Protein AF-A0A530RH45-F1 (afdb_monomer)

pLDDT: mean 92.77, std 8.45, range [48.69, 98.12]

Solvent-accessible surface area (backbone atoms only — not comparable to full-atom values): 5127 Å² total; per-residue (Å²): 105,49,76,77,46,34,54,80,76,76,57,82,47,70,70,52,53,48,51,36,46,54,52,16,51,50,52,10,58,74,65,67,38,76,94,24,60,65,50,26,58,52,45,38,47,62,66,44,66,88,39,63,66,67,49,50,50,52,12,51,50,53,34,42,42,67,70,48,51,50,54,49,54,52,50,50,52,53,51,54,52,51,50,58,59,51,57,66,60,75,77,114

Radius of gyration: 18.17 Å; Cα contacts (8 Å, |Δi|>4): 62; chains: 1; bounding box: 39×22×55 Å

Structure (mmCIF, N/CA/C/O backbone):
data_AF-A0A530RH45-F1
#
_entry.id   AF-A0A530RH45-F1
#
loop_
_atom_site.group_PDB
_atom_site.id
_atom_site.type_symbol
_atom_site.label_atom_id
_atom_site.label_alt_id
_atom_site.label_comp_id
_atom_site.label_asym_id
_atom_site.label_entity_id
_atom_site.label_seq_id
_atom_site.pdbx_PDB_ins_code
_atom_site.Cartn_x
_atom_site.Cartn_y
_atom_site.Cartn_z
_atom_site.occupancy
_atom_site.B_iso_or_equiv
_atom_site.auth_seq_id
_atom_site.auth_comp_id
_atom_site.auth_asym_id
_atom_site.auth_atom_id
_atom_site.pdbx_PDB_model_num
ATOM 1 N N . ILE A 1 1 ? -1.158 -9.374 -1.413 1.00 90.00 1 ILE A N 1
ATOM 2 C CA . ILE A 1 1 ? -2.303 -8.657 -2.032 1.00 90.00 1 ILE A CA 1
ATOM 3 C C . ILE A 1 1 ? -1.843 -7.900 -3.272 1.00 90.00 1 ILE A C 1
ATOM 5 O O . ILE A 1 1 ? -2.250 -8.285 -4.355 1.00 90.00 1 ILE A O 1
ATOM 9 N N . ILE A 1 2 ? -0.943 -6.913 -3.146 1.00 94.25 2 ILE A N 1
ATOM 10 C CA . ILE A 1 2 ? -0.568 -6.033 -4.269 1.00 94.25 2 ILE A CA 1
ATOM 11 C C . ILE A 1 2 ? -0.044 -6.774 -5.512 1.00 94.25 2 ILE A C 1
ATOM 13 O O . ILE A 1 2 ? -0.495 -6.491 -6.612 1.00 94.25 2 ILE A O 1
ATOM 17 N N . PHE A 1 3 ? 0.814 -7.787 -5.342 1.00 94.81 3 PHE A N 1
ATOM 18 C CA . PHE A 1 3 ? 1.317 -8.604 -6.456 1.00 94.81 3 PHE A CA 1
ATOM 19 C C . PHE A 1 3 ? 0.200 -9.264 -7.278 1.00 94.81 3 PHE A C 1
ATOM 21 O O . PHE A 1 3 ? 0.286 -9.303 -8.499 1.00 94.81 3 PHE A O 1
ATOM 28 N N . PHE A 1 4 ? -0.850 -9.749 -6.610 1.00 94.31 4 PHE A N 1
ATOM 29 C CA . PHE A 1 4 ? -1.991 -10.395 -7.262 1.00 94.31 4 PHE A CA 1
ATOM 30 C C . PHE A 1 4 ? -2.998 -9.395 -7.835 1.00 94.31 4 PHE A C 1
ATOM 32 O O . PHE 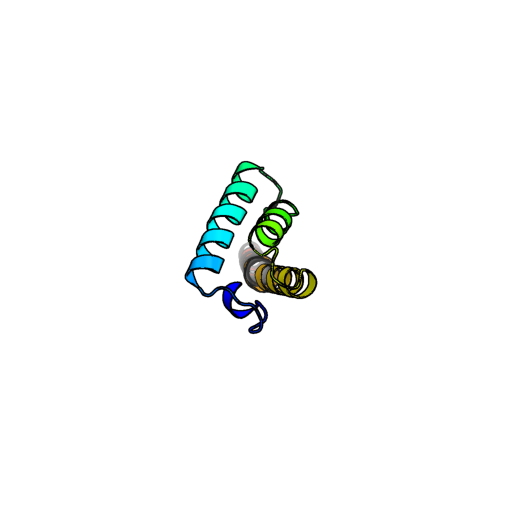A 1 4 ? -3.767 -9.751 -8.718 1.00 94.31 4 PHE A O 1
ATOM 39 N N . ALA A 1 5 ? -3.019 -8.167 -7.315 1.00 94.75 5 ALA A N 1
ATOM 40 C CA . ALA A 1 5 ? -3.896 -7.107 -7.799 1.00 94.75 5 ALA A CA 1
ATOM 41 C C . ALA A 1 5 ? -3.325 -6.388 -9.034 1.00 94.75 5 ALA A C 1
ATOM 43 O O . ALA A 1 5 ? -4.071 -5.718 -9.743 1.00 94.75 5 ALA A O 1
ATOM 44 N N . LEU A 1 6 ? -2.015 -6.508 -9.283 1.00 95.50 6 LEU A N 1
ATOM 45 C CA . LEU A 1 6 ? -1.373 -5.957 -10.473 1.00 95.50 6 LEU A CA 1
ATOM 46 C C . LEU A 1 6 ? -1.823 -6.694 -11.746 1.00 95.50 6 LEU A C 1
ATOM 48 O O . LEU A 1 6 ? -2.011 -7.914 -11.712 1.00 95.50 6 LEU A O 1
ATOM 52 N N . PRO A 1 7 ? -1.928 -5.990 -12.890 1.00 91.19 7 PRO A N 1
ATOM 53 C CA . PRO A 1 7 ? -2.179 -6.625 -14.178 1.00 91.19 7 PRO A CA 1
ATOM 54 C C . PRO A 1 7 ? -1.156 -7.728 -14.474 1.00 91.19 7 PRO A C 1
ATOM 56 O O . PRO A 1 7 ? 0.042 -7.552 -14.253 1.00 91.19 7 PRO A O 1
ATOM 59 N N . ALA A 1 8 ? -1.619 -8.862 -15.009 1.00 89.38 8 ALA A N 1
ATOM 60 C CA . ALA A 1 8 ? -0.731 -9.954 -15.417 1.00 89.38 8 ALA A CA 1
ATOM 61 C C . ALA A 1 8 ? 0.195 -9.539 -16.576 1.00 89.38 8 ALA A C 1
ATOM 63 O O . ALA A 1 8 ? 1.350 -9.958 -16.639 1.00 89.38 8 ALA A O 1
ATOM 64 N N . ALA A 1 9 ? -0.300 -8.685 -17.477 1.00 87.38 9 ALA A N 1
ATOM 65 C CA . ALA A 1 9 ? 0.497 -8.106 -18.549 1.00 87.38 9 ALA A CA 1
ATOM 66 C C . ALA A 1 9 ? 1.512 -7.102 -17.978 1.00 87.38 9 ALA A C 1
ATOM 68 O O . ALA A 1 9 ? 1.137 -6.152 -17.295 1.00 87.38 9 ALA A O 1
ATOM 69 N N . GLY A 1 10 ? 2.798 -7.311 -18.269 1.00 81.75 10 GLY A N 1
ATOM 70 C CA . GLY A 1 10 ? 3.874 -6.423 -17.818 1.00 81.75 10 GLY A CA 1
ATOM 71 C C . GLY A 1 10 ? 4.282 -6.589 -16.350 1.00 81.75 10 GLY A C 1
ATOM 72 O O . GLY A 1 10 ? 5.043 -5.767 -15.850 1.00 81.75 10 GLY A O 1
ATOM 73 N N . ASN A 1 11 ? 3.815 -7.634 -15.653 1.00 90.88 11 ASN A N 1
ATOM 74 C CA . ASN A 1 11 ? 4.219 -7.891 -14.271 1.00 90.88 11 ASN A CA 1
ATOM 75 C C . ASN A 1 11 ? 5.706 -8.307 -14.212 1.00 90.88 11 ASN A C 1
ATOM 77 O O . ASN A 1 11 ? 6.068 -9.332 -14.795 1.00 90.88 11 ASN A O 1
ATOM 81 N N . PRO A 1 12 ? 6.572 -7.572 -13.487 1.00 92.19 12 PRO A N 1
ATOM 82 C CA . PRO A 1 12 ? 8.011 -7.842 -13.447 1.00 92.19 12 PRO A CA 1
ATOM 83 C C . PRO A 1 12 ? 8.390 -9.040 -12.556 1.00 92.19 12 PRO A C 1
ATOM 85 O O . PRO A 1 12 ? 9.570 -9.336 -12.372 1.00 92.19 12 PRO A O 1
ATOM 88 N N . GLY A 1 13 ? 7.402 -9.731 -11.983 1.00 94.69 13 GLY A N 1
ATOM 89 C CA . GLY A 1 13 ? 7.594 -10.869 -11.097 1.00 94.69 13 GLY A CA 1
ATOM 90 C C . GLY A 1 13 ? 7.598 -10.483 -9.619 1.00 94.69 13 GLY A C 1
ATOM 91 O O . GLY A 1 13 ? 7.773 -9.326 -9.230 1.00 94.69 13 GLY A O 1
ATOM 92 N N . TYR A 1 14 ? 7.397 -11.492 -8.770 1.00 94.56 14 TYR A N 1
ATOM 93 C CA . TYR A 1 14 ? 7.147 -11.300 -7.341 1.00 94.56 14 TYR A CA 1
ATOM 94 C C . TYR A 1 14 ? 8.266 -10.537 -6.620 1.00 94.56 14 TYR A C 1
ATOM 96 O O . TYR A 1 14 ? 7.981 -9.609 -5.870 1.00 94.56 14 TYR A O 1
ATOM 104 N N . PHE A 1 15 ? 9.533 -10.887 -6.863 1.00 96.81 15 PHE A N 1
ATOM 105 C CA . PHE A 1 15 ? 10.663 -10.266 -6.165 1.00 96.81 15 PHE A CA 1
ATOM 106 C C . PHE A 1 15 ? 10.841 -8.785 -6.505 1.00 96.81 15 PHE A C 1
ATOM 108 O O . PHE A 1 15 ? 11.171 -7.998 -5.620 1.00 96.81 15 PHE A O 1
ATOM 115 N N . VAL A 1 16 ? 10.572 -8.391 -7.753 1.00 96.06 16 VAL A N 1
ATOM 116 C CA . VAL A 1 16 ? 10.631 -6.980 -8.157 1.00 96.06 16 VAL A CA 1
ATOM 117 C C . VAL A 1 16 ? 9.508 -6.200 -7.482 1.00 96.06 16 VAL A C 1
ATOM 119 O O . VAL A 1 16 ? 9.768 -5.179 -6.849 1.00 96.06 16 VAL A O 1
ATOM 122 N N . VAL A 1 17 ? 8.275 -6.714 -7.533 1.00 96.75 17 VAL A N 1
ATOM 123 C CA . VAL A 1 17 ? 7.126 -6.085 -6.862 1.00 96.75 17 VAL A CA 1
ATOM 124 C C . VAL A 1 17 ? 7.352 -5.986 -5.352 1.00 96.75 17 VAL A C 1
ATOM 126 O O . VAL A 1 17 ? 7.038 -4.960 -4.756 1.00 96.75 17 VAL A O 1
ATOM 129 N N . LEU A 1 18 ? 7.933 -7.016 -4.731 1.00 97.12 18 LEU A N 1
ATOM 130 C CA . LEU A 1 18 ? 8.295 -7.010 -3.315 1.00 97.12 18 LEU A CA 1
ATOM 131 C C . LEU A 1 18 ? 9.336 -5.927 -3.004 1.00 97.12 18 LEU A C 1
ATOM 133 O O . LEU A 1 18 ? 9.155 -5.175 -2.051 1.00 97.12 18 LEU A O 1
ATOM 137 N N . GLY A 1 19 ? 10.395 -5.816 -3.808 1.00 97.81 19 GLY A N 1
ATOM 138 C CA . GLY A 1 19 ? 11.416 -4.780 -3.643 1.00 97.81 19 GLY A CA 1
ATOM 139 C C . GLY A 1 19 ? 10.830 -3.371 -3.746 1.00 97.81 19 GLY A C 1
ATOM 140 O O . GLY A 1 19 ? 11.032 -2.552 -2.849 1.00 97.81 19 GLY A O 1
ATOM 141 N N . VAL A 1 20 ? 10.028 -3.113 -4.785 1.00 97.31 20 VAL A N 1
ATOM 142 C CA . VAL A 1 20 ? 9.334 -1.827 -4.968 1.00 97.31 20 VAL A CA 1
ATOM 143 C C . VAL A 1 20 ? 8.386 -1.547 -3.805 1.00 97.31 20 VAL A C 1
ATOM 145 O O . VAL A 1 20 ? 8.360 -0.426 -3.297 1.00 97.31 20 VAL A O 1
ATOM 148 N N . PHE A 1 21 ? 7.646 -2.553 -3.336 1.00 96.81 21 PHE A N 1
ATOM 149 C CA . PHE A 1 21 ? 6.759 -2.422 -2.184 1.00 96.81 21 PHE A CA 1
ATOM 150 C C . PHE A 1 21 ? 7.522 -2.020 -0.919 1.00 96.81 21 PHE A C 1
ATOM 152 O O . PHE A 1 21 ? 7.127 -1.064 -0.259 1.00 96.81 21 PHE A O 1
ATOM 159 N N . LEU A 1 22 ? 8.627 -2.701 -0.601 1.00 97.38 22 LEU A N 1
ATOM 160 C CA . LEU A 1 22 ? 9.432 -2.416 0.589 1.00 97.38 22 LEU A CA 1
ATOM 161 C C . LEU A 1 22 ? 10.035 -1.009 0.550 1.00 97.38 22 LEU A C 1
ATOM 163 O O . LEU A 1 22 ? 9.978 -0.295 1.552 1.00 97.38 22 LEU A O 1
ATOM 167 N N . VAL A 1 23 ? 10.563 -0.589 -0.603 1.00 97.94 23 VAL A N 1
ATOM 168 C CA . VAL A 1 23 ? 11.099 0.767 -0.786 1.00 97.94 23 VAL A CA 1
ATOM 169 C C . VAL A 1 23 ? 9.987 1.802 -0.640 1.00 97.94 23 VAL A C 1
ATOM 171 O O . VAL A 1 23 ? 10.100 2.709 0.180 1.00 97.94 23 VAL A O 1
ATOM 174 N N . SER A 1 24 ? 8.881 1.636 -1.368 1.00 96.81 24 SER A N 1
ATOM 175 C CA . SER A 1 24 ? 7.755 2.580 -1.345 1.00 96.81 24 SER A CA 1
ATOM 176 C C . SER A 1 24 ? 7.148 2.706 0.051 1.00 96.81 24 SER A C 1
ATOM 178 O O . SER A 1 24 ? 6.874 3.812 0.510 1.00 96.81 24 SER A O 1
ATOM 180 N N . PHE A 1 25 ? 6.973 1.584 0.753 1.00 95.12 25 PHE A N 1
ATOM 181 C CA . PHE A 1 25 ? 6.434 1.560 2.110 1.00 95.12 25 PHE A CA 1
ATOM 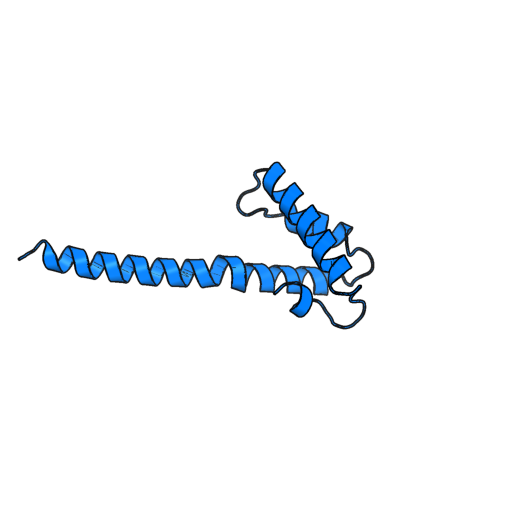182 C C . PHE A 1 25 ? 7.382 2.227 3.112 1.00 95.12 25 PHE A C 1
ATOM 184 O O . PHE A 1 25 ? 6.941 3.003 3.957 1.00 95.12 25 PHE A O 1
ATOM 191 N N . SER A 1 26 ? 8.690 1.993 2.984 1.00 97.25 26 SER A N 1
ATOM 192 C CA . SER A 1 26 ? 9.695 2.643 3.833 1.00 97.25 26 SER A CA 1
ATOM 193 C C . SER A 1 26 ? 9.719 4.158 3.624 1.00 97.25 26 SER A C 1
ATOM 195 O O . SER A 1 26 ? 9.721 4.910 4.597 1.00 97.25 26 SER A O 1
ATOM 197 N N . VAL A 1 27 ? 9.677 4.625 2.370 1.00 97.50 27 VAL A N 1
ATOM 198 C CA . VAL A 1 27 ? 9.642 6.063 2.050 1.00 97.50 27 VAL A CA 1
ATOM 199 C C . VAL A 1 27 ? 8.355 6.707 2.569 1.00 97.50 27 VAL A C 1
ATOM 201 O O . VAL A 1 27 ? 8.406 7.770 3.188 1.00 97.50 27 VAL A O 1
ATOM 204 N N . ALA A 1 28 ? 7.210 6.044 2.395 1.00 96.00 28 ALA A N 1
ATOM 205 C CA . ALA A 1 28 ? 5.949 6.489 2.974 1.00 96.00 28 ALA A CA 1
ATOM 206 C C . ALA A 1 28 ? 6.027 6.615 4.505 1.00 96.00 28 ALA A C 1
ATOM 208 O O . ALA A 1 28 ? 5.569 7.617 5.051 1.00 96.00 28 ALA A O 1
ATOM 209 N N . GLN A 1 29 ? 6.665 5.668 5.194 1.00 95.06 29 GLN A N 1
ATOM 210 C CA . GLN A 1 29 ? 6.822 5.720 6.648 1.00 95.06 29 GLN A CA 1
ATOM 211 C C . GLN A 1 29 ? 7.724 6.877 7.097 1.00 95.06 29 GLN A C 1
ATOM 213 O O . GLN A 1 29 ? 7.360 7.619 8.007 1.00 95.06 29 GLN A O 1
ATOM 218 N N . ILE A 1 30 ? 8.867 7.069 6.429 1.00 97.31 30 ILE A N 1
ATOM 219 C CA . ILE A 1 30 ? 9.806 8.170 6.709 1.00 97.31 30 ILE A CA 1
ATOM 220 C C . ILE A 1 30 ? 9.140 9.531 6.481 1.00 97.31 30 ILE A C 1
ATOM 222 O O . ILE A 1 30 ? 9.418 10.488 7.198 1.00 97.31 30 ILE A O 1
ATOM 226 N N . SER A 1 31 ? 8.236 9.625 5.504 1.00 96.31 31 SER A N 1
ATOM 227 C CA . SER A 1 31 ? 7.534 10.875 5.205 1.00 96.31 31 SER A CA 1
ATOM 228 C C . SER A 1 31 ? 6.539 11.310 6.285 1.00 96.31 31 SER A C 1
ATOM 230 O O . SER A 1 31 ? 6.068 12.443 6.241 1.00 96.31 31 SER A O 1
ATOM 232 N N . HIS A 1 32 ? 6.176 10.421 7.220 1.00 93.75 32 HIS A N 1
ATOM 233 C CA . HIS A 1 32 ? 5.094 10.633 8.188 1.00 93.75 32 HIS A CA 1
ATOM 234 C C . HIS A 1 32 ? 3.750 11.042 7.554 1.00 93.75 32 HIS A C 1
ATOM 236 O O . HIS A 1 32 ? 2.866 11.564 8.238 1.00 93.75 32 HIS A O 1
ATOM 242 N N . ALA A 1 33 ? 3.558 10.775 6.258 1.00 93.06 33 ALA A N 1
ATOM 243 C CA . ALA A 1 33 ? 2.286 10.999 5.596 1.00 93.06 33 ALA A CA 1
ATOM 244 C C . ALA A 1 33 ? 1.206 10.109 6.245 1.00 93.06 33 ALA A C 1
ATOM 246 O O . ALA A 1 33 ? 1.428 8.903 6.412 1.00 93.06 33 ALA A O 1
ATOM 247 N N . PRO A 1 34 ? 0.022 10.652 6.586 1.00 89.50 34 PRO A N 1
ATOM 248 C CA . PRO A 1 34 ? -1.072 9.868 7.149 1.00 89.50 34 PRO A CA 1
ATOM 249 C C . PRO A 1 34 ? -1.411 8.670 6.252 1.00 89.50 34 PRO A C 1
ATOM 251 O O . PRO A 1 34 ? -1.775 8.833 5.087 1.00 89.50 34 PRO A O 1
ATOM 254 N N . GLY A 1 35 ? -1.234 7.450 6.768 1.00 83.50 35 GLY A N 1
ATOM 255 C CA . GLY A 1 35 ? -1.467 6.214 6.008 1.00 83.50 35 GLY A CA 1
ATOM 256 C C . GLY A 1 35 ? -0.624 6.076 4.730 1.00 83.50 35 GLY A C 1
ATOM 257 O O . GLY A 1 35 ? -1.050 5.385 3.796 1.00 83.50 35 GLY A O 1
ATOM 258 N N . GLY A 1 36 ? 0.516 6.774 4.649 1.00 87.12 36 GLY A N 1
ATOM 259 C CA . GLY A 1 36 ? 1.402 6.783 3.485 1.00 87.12 36 GLY A CA 1
ATOM 260 C C . GLY A 1 36 ? 0.771 7.353 2.212 1.00 87.12 36 GLY A C 1
ATOM 261 O O . GLY A 1 36 ? 1.223 7.024 1.119 1.00 87.12 36 GLY A O 1
ATOM 262 N N . LEU A 1 37 ? -0.313 8.127 2.329 1.00 90.38 37 LEU A N 1
ATOM 263 C CA . LEU A 1 37 ? -1.081 8.631 1.189 1.00 90.38 37 LEU A CA 1
ATOM 264 C C . LEU A 1 37 ? -0.243 9.543 0.286 1.00 90.38 37 LEU A C 1
ATOM 266 O O . LEU A 1 37 ? 0.441 10.453 0.753 1.00 90.38 37 LEU A O 1
ATOM 270 N N . GLY A 1 38 ? -0.309 9.296 -1.020 1.00 92.38 38 GLY A N 1
ATOM 271 C CA . GLY A 1 38 ? 0.409 10.045 -2.047 1.00 92.38 38 GLY A CA 1
ATOM 272 C C . GLY A 1 38 ? 1.851 9.571 -2.200 1.00 92.38 38 GLY A C 1
ATOM 273 O O . GLY A 1 38 ? 2.252 9.178 -3.291 1.00 92.38 38 GLY A O 1
ATOM 274 N N . VAL A 1 39 ? 2.625 9.557 -1.111 1.00 95.88 39 VAL A N 1
ATOM 275 C CA . VAL A 1 39 ? 4.042 9.155 -1.143 1.00 95.88 39 VAL A CA 1
ATOM 276 C C . VAL A 1 39 ? 4.193 7.695 -1.563 1.00 95.88 39 VAL A C 1
ATOM 278 O O . VAL A 1 39 ? 5.023 7.386 -2.416 1.00 95.88 39 VAL A O 1
ATOM 281 N N . PHE A 1 40 ? 3.367 6.801 -1.015 1.00 95.56 40 PHE A N 1
ATOM 282 C CA . PHE A 1 40 ? 3.400 5.387 -1.373 1.00 95.56 40 PHE A C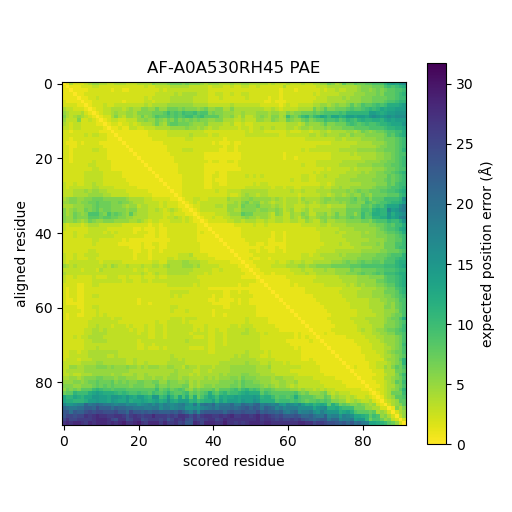A 1
ATOM 283 C C . PHE A 1 40 ? 3.098 5.179 -2.862 1.00 95.56 40 PHE A C 1
ATOM 285 O O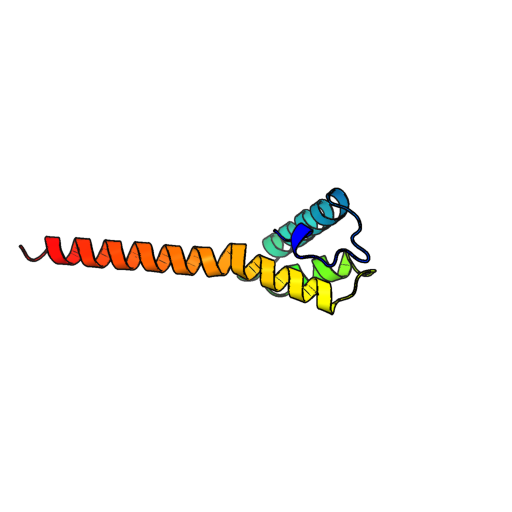 . PHE A 1 40 ? 3.861 4.510 -3.551 1.00 95.56 40 PHE A O 1
ATOM 292 N N . GLU A 1 41 ? 2.031 5.795 -3.376 1.00 96.31 41 GLU A N 1
ATOM 293 C CA . GLU A 1 41 ? 1.614 5.697 -4.776 1.00 96.31 41 GLU A CA 1
ATOM 294 C C . GLU A 1 41 ? 2.673 6.221 -5.741 1.00 96.31 41 GLU A C 1
ATOM 296 O O . GLU A 1 41 ? 2.987 5.558 -6.727 1.00 96.31 41 GLU A O 1
ATOM 301 N N . VAL A 1 42 ? 3.229 7.401 -5.459 1.00 96.94 42 VAL A N 1
ATOM 302 C CA . VAL A 1 42 ? 4.208 8.051 -6.335 1.00 96.94 42 VAL A CA 1
ATOM 303 C C . VAL A 1 42 ? 5.475 7.211 -6.442 1.00 96.94 42 VAL A C 1
ATOM 305 O O . VAL A 1 42 ? 5.964 6.983 -7.547 1.00 96.94 42 VAL A O 1
ATOM 308 N N . VAL A 1 43 ? 5.988 6.703 -5.319 1.00 97.19 43 VAL A N 1
ATOM 309 C CA . VAL A 1 43 ? 7.199 5.870 -5.325 1.00 97.19 43 VAL A CA 1
ATOM 310 C C . VAL A 1 43 ? 6.930 4.521 -5.996 1.00 97.19 43 VAL A C 1
ATOM 312 O O . VAL A 1 43 ? 7.775 4.031 -6.744 1.00 97.19 43 VAL A O 1
ATOM 315 N N . PHE A 1 44 ? 5.738 3.949 -5.812 1.00 96.94 44 PHE A N 1
ATOM 316 C CA . PHE A 1 44 ? 5.370 2.679 -6.436 1.00 96.94 44 PHE A CA 1
ATOM 317 C C . PHE A 1 44 ? 5.209 2.809 -7.958 1.00 96.94 44 PHE A C 1
ATOM 319 O O . PHE A 1 44 ? 5.710 1.969 -8.704 1.00 96.94 44 PHE A O 1
ATOM 326 N N . LEU A 1 45 ? 4.577 3.891 -8.429 1.00 97.12 45 LEU A N 1
ATOM 327 C CA . LEU A 1 45 ? 4.479 4.232 -9.852 1.00 97.12 45 LEU A CA 1
ATOM 328 C C . LEU A 1 45 ? 5.852 4.517 -10.465 1.00 97.12 45 LEU A C 1
ATOM 330 O O . LEU A 1 45 ? 6.118 4.091 -11.584 1.00 97.12 45 LEU A O 1
ATOM 334 N N . ALA A 1 46 ? 6.744 5.183 -9.728 1.00 97.12 46 ALA A N 1
ATOM 335 C CA . ALA A 1 46 ? 8.120 5.388 -10.170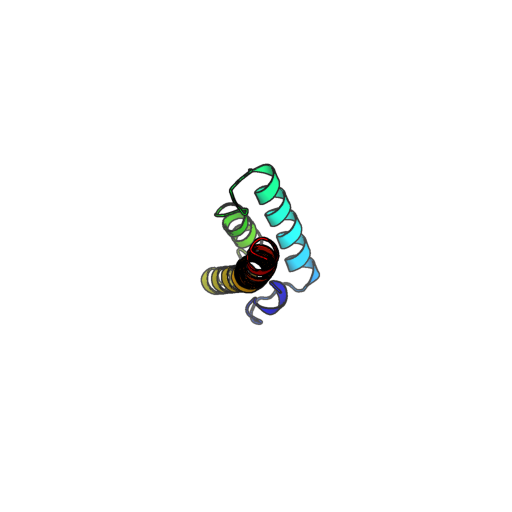 1.00 97.12 46 ALA A CA 1
ATOM 336 C C . ALA A 1 46 ? 8.887 4.057 -10.286 1.00 97.12 46 ALA A C 1
ATOM 338 O O . ALA A 1 46 ? 9.616 3.849 -11.254 1.00 97.12 46 ALA A O 1
ATOM 339 N N . GLY A 1 47 ? 8.694 3.138 -9.333 1.00 95.31 47 GLY A N 1
ATOM 340 C CA . GLY A 1 47 ? 9.310 1.809 -9.341 1.00 95.31 47 GLY A CA 1
ATOM 341 C C . GLY A 1 47 ? 8.764 0.868 -10.421 1.00 95.31 47 GLY A C 1
ATOM 342 O O . GLY A 1 47 ? 9.491 -0.004 -10.891 1.00 95.31 47 GLY A O 1
ATOM 343 N N . LEU A 1 48 ? 7.510 1.058 -10.845 1.00 95.56 48 LEU A N 1
ATOM 344 C CA . LEU A 1 48 ? 6.846 0.300 -11.913 1.00 95.56 48 LEU A CA 1
ATOM 345 C C . LEU A 1 48 ? 6.533 1.168 -13.139 1.00 95.56 48 LEU A C 1
ATOM 347 O O . LEU A 1 48 ? 5.505 0.990 -13.786 1.00 95.56 48 LEU A O 1
ATOM 351 N N . SER A 1 49 ? 7.441 2.076 -13.497 1.00 94.56 49 SER A N 1
ATOM 352 C CA . SER A 1 49 ? 7.257 3.047 -14.589 1.00 94.56 49 SER A CA 1
ATOM 353 C C . SER A 1 49 ? 6.996 2.439 -15.974 1.00 94.56 49 SER A C 1
ATOM 355 O O . SER A 1 49 ? 6.524 3.129 -16.871 1.00 94.56 49 SER A O 1
ATOM 357 N N . HIS A 1 50 ? 7.298 1.152 -16.153 1.00 92.19 50 HIS A N 1
ATOM 358 C CA . HIS A 1 50 ? 7.086 0.407 -17.396 1.00 92.19 50 HIS A CA 1
ATOM 359 C C . HIS A 1 50 ? 5.679 -0.211 -17.495 1.00 92.19 50 HIS A C 1
ATOM 361 O O . HIS A 1 50 ? 5.311 -0.718 -18.553 1.00 92.19 50 HIS A O 1
ATOM 367 N N . MET A 1 51 ? 4.910 -0.219 -16.401 1.00 94.06 51 MET A N 1
ATOM 368 C CA . MET A 1 51 ? 3.536 -0.723 -16.367 1.00 94.06 51 MET A CA 1
ATOM 369 C C . MET A 1 51 ? 2.533 0.402 -16.624 1.00 94.06 51 MET A C 1
ATOM 371 O O . MET A 1 51 ? 2.825 1.574 -16.398 1.00 94.06 51 MET A O 1
ATOM 375 N N . ASP A 1 52 ? 1.322 0.032 -17.047 1.00 94.00 52 ASP A N 1
ATOM 376 C CA . ASP A 1 52 ? 0.212 0.976 -17.160 1.00 94.00 52 ASP A CA 1
ATOM 377 C C . ASP A 1 52 ? -0.086 1.637 -15.793 1.00 94.00 52 ASP A C 1
ATOM 379 O O . ASP A 1 52 ? -0.466 0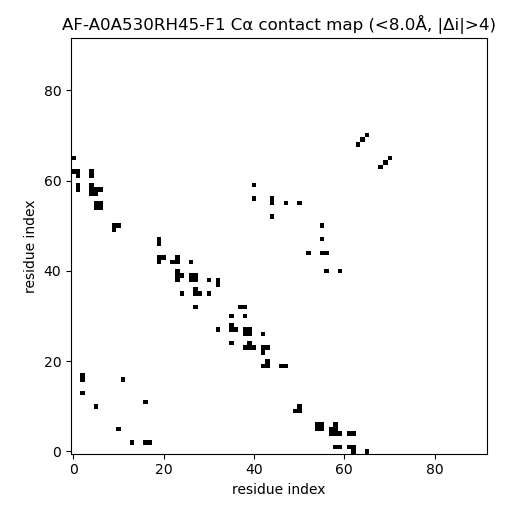.933 -14.845 1.00 94.00 52 ASP A O 1
ATOM 383 N N . PRO A 1 53 ? 0.053 2.973 -15.666 1.00 94.62 53 PRO A N 1
ATOM 384 C CA . PRO A 1 53 ? -0.165 3.678 -14.406 1.00 94.62 53 PRO A CA 1
ATOM 385 C C . PRO A 1 53 ? -1.573 3.483 -13.844 1.00 94.62 53 PRO A C 1
ATOM 387 O O . PRO A 1 53 ? -1.747 3.433 -12.626 1.00 94.62 53 PRO A O 1
ATOM 390 N N . VAL A 1 54 ? -2.581 3.350 -14.716 1.00 95.88 54 VAL A N 1
ATOM 391 C CA . VAL A 1 54 ? -3.975 3.155 -14.300 1.00 95.88 54 VAL A CA 1
ATOM 392 C C . VAL A 1 54 ? -4.142 1.787 -13.640 1.00 95.88 54 VAL A C 1
ATOM 394 O O . VAL A 1 54 ? -4.689 1.701 -12.540 1.00 95.88 54 VAL A O 1
ATOM 397 N N . GLY A 1 55 ? -3.609 0.728 -14.253 1.00 95.44 55 GLY A N 1
ATOM 398 C CA . GLY A 1 55 ? -3.584 -0.613 -13.673 1.00 95.44 55 GLY A CA 1
ATOM 399 C C . GLY A 1 55 ? -2.832 -0.687 -12.341 1.00 95.44 55 GLY A C 1
ATOM 400 O O . GLY A 1 55 ? -3.298 -1.337 -11.403 1.00 95.44 55 GLY A O 1
ATOM 401 N N . VAL A 1 56 ? -1.705 0.019 -12.212 1.00 96.00 56 VAL A N 1
ATOM 402 C CA . VAL A 1 56 ? -0.952 0.090 -10.948 1.00 96.00 56 VAL A CA 1
ATOM 403 C C . VAL A 1 56 ? -1.752 0.820 -9.865 1.00 96.00 56 VAL A C 1
ATOM 405 O O . VAL A 1 56 ? -1.864 0.318 -8.747 1.00 96.00 56 VAL A O 1
ATOM 408 N N . LEU A 1 57 ? -2.369 1.962 -10.182 1.00 96.56 57 LEU A N 1
ATOM 409 C CA . LEU A 1 57 ? -3.226 2.693 -9.243 1.00 96.56 57 LEU A CA 1
ATOM 410 C C . LEU A 1 57 ? -4.436 1.863 -8.800 1.00 96.56 57 LEU A C 1
ATOM 412 O O . LEU A 1 57 ? -4.750 1.830 -7.610 1.00 96.56 57 LEU A O 1
ATOM 416 N N . ALA A 1 58 ? -5.081 1.144 -9.720 1.00 96.56 58 ALA A N 1
ATOM 417 C CA . ALA A 1 58 ? -6.174 0.235 -9.389 1.00 96.56 58 ALA A CA 1
ATOM 418 C C . ALA A 1 58 ? -5.717 -0.863 -8.411 1.00 96.56 58 ALA A C 1
ATOM 420 O O . ALA A 1 58 ? -6.386 -1.119 -7.408 1.00 96.56 58 ALA A O 1
ATOM 421 N N . ALA A 1 59 ? -4.542 -1.455 -8.642 1.00 96.62 59 ALA A N 1
ATOM 422 C CA . ALA A 1 59 ? -3.962 -2.448 -7.743 1.00 96.62 59 ALA A CA 1
ATOM 423 C C . ALA A 1 59 ? -3.674 -1.875 -6.342 1.00 96.62 59 ALA A C 1
ATOM 425 O O . ALA A 1 59 ? -3.931 -2.535 -5.331 1.00 96.62 59 ALA A O 1
ATOM 426 N N . LEU A 1 60 ? -3.179 -0.635 -6.266 1.00 96.12 60 LEU A N 1
ATOM 427 C CA . LEU A 1 60 ? -2.921 0.070 -5.007 1.00 96.12 60 LEU A CA 1
ATOM 428 C C . LEU A 1 60 ? -4.218 0.384 -4.247 1.00 96.12 60 LEU A C 1
ATOM 430 O O . LEU A 1 60 ? -4.265 0.220 -3.026 1.00 96.12 60 LEU A O 1
ATOM 434 N N . LEU A 1 61 ? -5.294 0.753 -4.947 1.00 96.12 61 LEU A N 1
ATOM 435 C CA . LEU A 1 61 ? -6.618 0.932 -4.342 1.00 96.12 61 LEU A CA 1
ATOM 436 C C . LEU A 1 61 ? -7.163 -0.378 -3.766 1.00 96.12 61 LEU A C 1
ATOM 438 O O . LEU A 1 61 ? -7.628 -0.398 -2.626 1.00 96.12 61 LEU A O 1
ATOM 442 N N . VAL A 1 62 ? -7.046 -1.483 -4.508 1.00 96.94 62 VAL A N 1
ATOM 443 C CA . VAL A 1 62 ? -7.407 -2.822 -4.013 1.00 96.94 62 VAL A CA 1
ATOM 444 C C . VAL A 1 62 ? -6.584 -3.160 -2.772 1.00 96.94 62 VAL A C 1
ATOM 446 O O . VAL A 1 62 ? -7.135 -3.583 -1.757 1.00 96.94 62 VAL A O 1
ATOM 449 N N . PHE A 1 63 ? -5.274 -2.914 -2.797 1.00 95.81 63 PHE A N 1
ATOM 450 C CA . PHE A 1 63 ? -4.426 -3.106 -1.625 1.00 95.81 63 PHE A CA 1
ATOM 451 C C . PHE A 1 63 ? -4.927 -2.307 -0.413 1.00 95.81 63 PHE A C 1
ATOM 453 O O . PHE A 1 63 ? -5.070 -2.887 0.662 1.00 95.81 63 PHE A O 1
ATOM 460 N N . ARG A 1 64 ? -5.267 -1.021 -0.571 1.00 95.31 64 ARG A N 1
ATOM 461 C CA . ARG A 1 64 ? -5.805 -0.191 0.523 1.00 95.31 64 ARG A CA 1
ATOM 462 C C . ARG A 1 64 ? -7.139 -0.707 1.052 1.00 95.31 64 ARG A C 1
ATOM 464 O O . ARG A 1 64 ? -7.348 -0.710 2.265 1.00 95.31 64 ARG A O 1
ATOM 471 N N . LEU A 1 65 ? -8.022 -1.173 0.174 1.00 96.31 65 LEU A N 1
ATOM 472 C CA . LEU A 1 65 ? -9.310 -1.727 0.576 1.00 96.31 65 LEU A CA 1
ATOM 473 C C . LEU A 1 65 ? -9.123 -2.934 1.504 1.00 96.31 65 LEU A C 1
ATOM 475 O O . LEU A 1 65 ? -9.694 -2.969 2.591 1.00 96.31 65 LEU A O 1
ATOM 479 N N . PHE A 1 66 ? -8.277 -3.886 1.108 1.00 96.44 66 PHE A N 1
ATOM 480 C CA . PHE A 1 66 ? -8.063 -5.118 1.869 1.00 96.44 66 PHE A CA 1
ATOM 481 C C . PHE A 1 66 ? -7.134 -4.956 3.075 1.00 96.44 66 PHE A C 1
ATOM 483 O O . PHE A 1 66 ? -7.293 -5.679 4.053 1.00 96.44 66 PHE A O 1
ATOM 490 N N . TYR A 1 67 ? -6.170 -4.036 3.020 1.00 93.38 67 TYR A N 1
ATOM 491 C CA . TYR A 1 67 ? -5.176 -3.871 4.081 1.00 93.38 67 TYR A CA 1
ATOM 492 C C . TYR A 1 67 ? -5.575 -2.828 5.134 1.00 93.38 67 TYR A C 1
ATOM 494 O O . TYR A 1 67 ? -5.165 -2.945 6.284 1.00 93.38 67 TYR A O 1
ATOM 502 N N . LEU A 1 68 ? -6.373 -1.816 4.768 1.00 92.69 68 LEU A N 1
ATOM 503 C CA . LEU A 1 68 ? -6.741 -0.713 5.665 1.00 92.69 68 LEU A CA 1
ATOM 504 C C . LEU A 1 68 ? -8.249 -0.647 5.918 1.00 92.69 68 LEU A C 1
ATOM 506 O O . LEU A 1 68 ? -8.675 -0.713 7.066 1.00 92.69 68 LEU A O 1
ATOM 510 N N . ILE A 1 69 ? -9.064 -0.537 4.864 1.00 95.75 69 ILE A N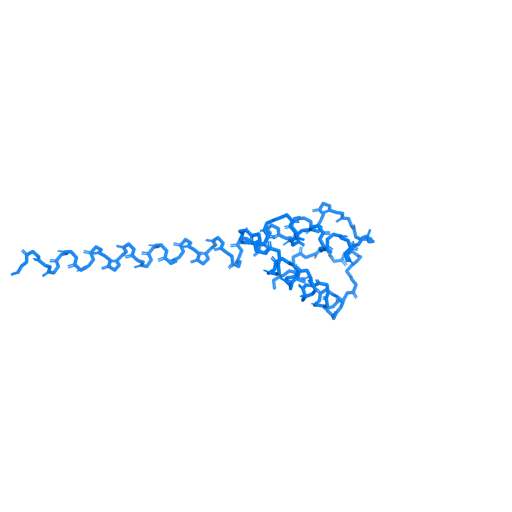 1
ATOM 511 C CA . ILE A 1 69 ? -10.492 -0.205 5.010 1.00 95.75 69 ILE A CA 1
ATOM 512 C C . ILE A 1 69 ? -11.295 -1.377 5.580 1.00 95.75 69 ILE A C 1
ATOM 514 O O . ILE A 1 69 ? -12.023 -1.198 6.551 1.00 95.75 69 ILE A O 1
ATOM 518 N N . ILE A 1 70 ? -11.163 -2.577 5.011 1.00 97.19 70 ILE A N 1
ATOM 519 C CA . ILE A 1 70 ? -11.890 -3.762 5.487 1.00 97.19 70 ILE A CA 1
ATOM 520 C C . ILE A 1 70 ? -11.524 -4.075 6.950 1.00 97.19 70 ILE A C 1
ATOM 522 O O . ILE A 1 70 ? -12.443 -4.185 7.765 1.00 97.19 70 ILE A O 1
ATOM 526 N N . PRO A 1 71 ? -10.232 -4.148 7.338 1.00 96.44 71 PRO A N 1
ATOM 527 C CA . PRO A 1 71 ? -9.859 -4.344 8.738 1.00 96.44 71 PRO A CA 1
ATOM 528 C C . PRO A 1 71 ? -10.387 -3.248 9.666 1.00 96.44 71 PRO A C 1
ATOM 530 O O . PRO A 1 71 ? -10.844 -3.560 10.763 1.00 96.44 71 PRO A O 1
ATOM 533 N N . LEU A 1 72 ? -10.382 -1.984 9.226 1.00 96.88 72 LEU A N 1
ATOM 534 C CA . LEU A 1 72 ? -10.932 -0.872 10.001 1.00 96.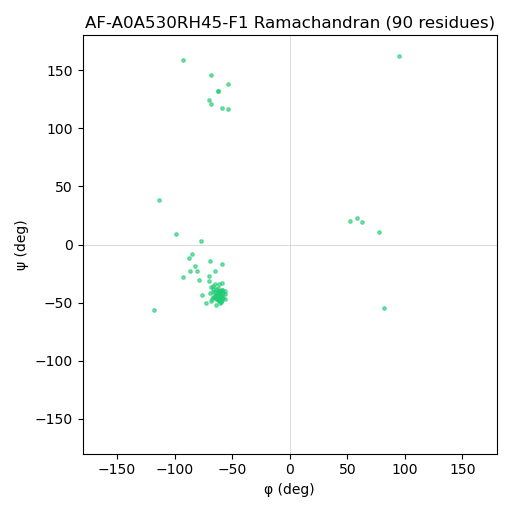88 72 LEU A CA 1
ATOM 535 C C . LEU A 1 72 ? -12.434 -1.045 10.253 1.00 96.88 72 LEU A C 1
ATOM 537 O O . LEU A 1 72 ? -12.878 -0.913 11.388 1.00 96.88 72 LEU A O 1
ATOM 541 N N . VAL A 1 73 ? -13.215 -1.373 9.222 1.00 98.12 73 VAL A N 1
ATOM 542 C CA . VAL A 1 73 ? -14.666 -1.596 9.351 1.00 98.12 73 VAL A CA 1
ATOM 543 C C . VAL A 1 73 ? -14.961 -2.767 10.288 1.00 98.12 73 VAL A C 1
ATOM 545 O O . VAL A 1 73 ? -15.838 -2.661 11.144 1.00 98.12 73 VAL A O 1
ATOM 548 N N . ILE A 1 74 ? -14.205 -3.863 10.173 1.00 98.12 74 ILE A N 1
ATOM 549 C CA . ILE A 1 74 ? -14.335 -5.016 11.073 1.00 98.12 74 ILE A CA 1
ATOM 550 C C . ILE A 1 74 ? -14.023 -4.601 12.513 1.00 98.12 74 ILE A C 1
ATOM 552 O O . ILE A 1 74 ? -14.800 -4.905 13.416 1.00 98.12 74 ILE A O 1
ATOM 556 N N . ALA A 1 75 ? -12.921 -3.879 12.732 1.00 97.56 75 ALA A N 1
ATOM 557 C CA . ALA A 1 75 ? -12.529 -3.412 14.057 1.00 97.56 75 ALA A CA 1
ATOM 558 C C . ALA A 1 75 ? -13.596 -2.498 14.675 1.00 97.56 75 ALA A C 1
ATOM 560 O O . ALA A 1 75 ? -13.953 -2.687 15.835 1.00 97.56 75 ALA A O 1
ATOM 561 N N . LEU A 1 76 ? -14.161 -1.568 13.899 1.00 97.44 76 LEU A N 1
ATOM 562 C CA . LEU A 1 76 ? -15.272 -0.726 14.346 1.00 97.44 76 LEU A CA 1
ATOM 563 C C . LEU A 1 76 ? -16.487 -1.569 14.746 1.00 97.44 76 LEU A C 1
ATOM 565 O O . LEU A 1 76 ? -17.038 -1.359 15.821 1.00 97.44 76 LEU A O 1
ATOM 569 N N . GLY A 1 77 ? -16.870 -2.560 13.936 1.00 97.44 77 GLY A N 1
ATOM 570 C CA . GLY A 1 77 ? -17.970 -3.468 14.270 1.00 97.44 77 GLY A CA 1
ATOM 571 C C . GLY A 1 77 ? -17.739 -4.229 15.581 1.00 97.44 77 GLY A C 1
ATOM 572 O O . GLY A 1 77 ? -18.639 -4.308 16.415 1.00 97.44 77 GLY A O 1
ATOM 573 N N . VAL A 1 78 ? -16.520 -4.733 15.797 1.00 97.06 78 VAL A N 1
ATOM 574 C CA . VAL A 1 78 ? -16.130 -5.426 17.036 1.00 97.06 78 VAL A CA 1
ATOM 575 C C . VAL A 1 78 ? -16.185 -4.488 18.242 1.00 97.06 78 VAL A C 1
ATOM 577 O O . VAL A 1 78 ? -16.742 -4.860 19.273 1.00 97.06 78 VAL A O 1
ATOM 580 N N . VAL A 1 79 ? -15.632 -3.278 18.125 1.00 96.94 79 VAL A N 1
ATOM 581 C CA . VAL A 1 79 ? -15.608 -2.294 19.218 1.00 96.94 79 VAL A CA 1
ATOM 582 C C . VAL A 1 79 ? -17.023 -1.856 19.587 1.00 96.94 79 VAL A C 1
ATOM 584 O O . VAL A 1 79 ? -17.367 -1.880 20.765 1.00 96.94 79 VAL A O 1
ATOM 587 N N . LEU A 1 80 ? -17.865 -1.539 18.601 1.00 95.88 80 LEU A N 1
ATOM 588 C CA . LEU A 1 80 ? -19.258 -1.146 18.834 1.00 95.88 80 LEU A CA 1
ATOM 589 C C . LEU A 1 80 ? -20.062 -2.268 19.501 1.00 95.88 80 LEU A C 1
ATOM 591 O O . LEU A 1 80 ? -20.826 -2.021 20.433 1.00 95.88 80 LEU A O 1
ATOM 595 N N . TYR A 1 81 ? -19.864 -3.513 19.059 1.00 95.62 81 TYR A N 1
ATOM 596 C CA . TYR A 1 81 ? -20.492 -4.675 19.684 1.00 95.62 81 TYR A CA 1
ATOM 597 C C . TYR A 1 81 ? -20.052 -4.842 21.144 1.00 95.62 81 TYR A C 1
ATOM 599 O O . TYR A 1 81 ? -20.876 -5.051 22.039 1.00 95.62 81 TYR A O 1
ATOM 607 N N . PHE A 1 82 ? -18.749 -4.720 21.393 1.00 94.62 82 PHE A N 1
ATOM 608 C CA . PHE A 1 82 ? -18.184 -4.818 22.730 1.00 94.62 82 PHE A CA 1
ATOM 609 C C . PHE A 1 82 ? -18.715 -3.719 23.659 1.00 94.62 82 PHE A C 1
ATOM 611 O O . PHE A 1 82 ? -19.155 -4.021 24.769 1.00 94.62 82 PHE A O 1
ATOM 618 N N . GLU A 1 83 ? -18.738 -2.467 23.207 1.00 93.81 83 GLU A N 1
ATOM 619 C CA . GLU A 1 83 ? -19.229 -1.329 23.987 1.00 93.81 83 GLU A CA 1
ATOM 620 C C . GLU A 1 83 ? -20.714 -1.481 24.346 1.00 93.81 83 GLU A C 1
ATOM 622 O O . GLU A 1 83 ? -21.086 -1.335 25.512 1.00 93.81 83 GLU A O 1
ATOM 627 N N . HIS A 1 84 ? -21.549 -1.895 23.389 1.00 91.00 84 HIS A N 1
ATOM 628 C CA . HIS A 1 84 ? -22.963 -2.174 23.642 1.00 91.00 84 HIS A CA 1
ATOM 629 C C . HIS A 1 84 ? -23.157 -3.268 24.710 1.00 91.00 84 HIS A C 1
ATOM 631 O O . HIS A 1 84 ? -24.030 -3.158 25.573 1.00 91.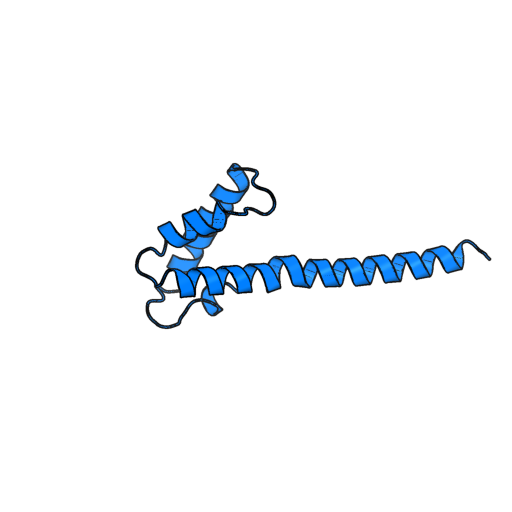00 84 HIS A O 1
ATOM 637 N N . SER A 1 85 ? -22.315 -4.308 24.706 1.00 88.56 85 SER A N 1
ATOM 638 C CA . SER A 1 85 ? -22.371 -5.380 25.711 1.00 88.56 85 SER A CA 1
ATOM 639 C C . SER A 1 85 ? -21.933 -4.937 27.116 1.00 88.56 85 SER A C 1
ATOM 641 O O . SER A 1 85 ? -22.447 -5.440 28.117 1.00 88.56 85 SER A O 1
ATOM 643 N N . GLN A 1 86 ? -21.004 -3.981 27.203 1.00 88.00 86 GLN A N 1
ATOM 644 C CA . GLN A 1 86 ? -20.492 -3.439 28.464 1.00 88.00 86 GLN A CA 1
ATOM 645 C C . GLN A 1 86 ? -21.485 -2.471 29.112 1.00 88.00 86 GLN A C 1
ATOM 647 O O . GLN A 1 86 ? -21.741 -2.562 30.313 1.00 88.00 86 GLN A O 1
ATOM 652 N N . LEU A 1 87 ? -22.095 -1.587 28.316 1.00 80.25 87 LEU A N 1
ATOM 653 C CA . LEU A 1 87 ? -23.088 -0.626 28.804 1.00 80.25 87 LEU A CA 1
ATOM 654 C C . LEU A 1 87 ? -24.327 -1.327 29.377 1.00 80.25 87 LEU A C 1
ATOM 656 O O . LEU A 1 87 ? -24.821 -0.925 30.428 1.00 80.25 87 LEU A O 1
ATOM 660 N N . GLY A 1 88 ? -24.770 -2.433 28.769 1.00 73.06 88 GLY A N 1
ATOM 661 C CA . GLY A 1 88 ? -25.867 -3.247 29.307 1.00 73.06 88 GLY A CA 1
ATOM 662 C C . GLY A 1 88 ? -25.562 -3.921 30.655 1.00 73.06 88 GLY A C 1
ATOM 663 O O . GLY A 1 88 ? -26.484 -4.235 31.400 1.00 73.06 88 GLY A O 1
ATOM 664 N N . ARG A 1 89 ? -24.281 -4.121 31.000 1.00 66.12 89 ARG A N 1
ATOM 665 C CA . ARG A 1 89 ? -23.846 -4.703 32.285 1.00 66.12 89 ARG A CA 1
ATOM 666 C C . ARG A 1 89 ? -23.689 -3.683 33.407 1.00 66.12 89 ARG A C 1
ATOM 668 O O . ARG A 1 89 ? -23.723 -4.085 34.560 1.00 66.12 89 ARG A O 1
ATOM 675 N N . SER A 1 90 ? -23.494 -2.404 33.091 1.00 60.75 90 SER A N 1
ATOM 676 C CA . SER A 1 90 ? -23.305 -1.352 34.100 1.00 60.75 90 SER A CA 1
ATOM 677 C C . SER A 1 90 ? -24.622 -0.771 34.637 1.00 60.75 90 SER A C 1
ATOM 679 O O . SER A 1 90 ? -24.585 0.034 35.565 1.00 60.75 90 SER A O 1
ATOM 681 N N . GLY A 1 91 ? -25.763 -1.128 34.038 1.00 59.03 91 GLY A N 1
ATOM 682 C CA . GLY A 1 91 ? -27.098 -0.665 34.436 1.00 59.03 91 GLY A CA 1
ATOM 683 C C . GLY A 1 91 ? -27.894 -1.642 35.311 1.00 59.03 91 GLY A C 1
ATOM 684 O O . GLY A 1 91 ? -29.084 -1.409 35.507 1.00 59.03 91 GLY A O 1
ATOM 685 N N . ASN A 1 92 ? -27.269 -2.719 35.795 1.00 48.69 92 ASN A N 1
ATOM 686 C CA . ASN A 1 92 ? -27.867 -3.771 36.627 1.00 48.69 92 ASN A CA 1
ATOM 687 C C . ASN A 1 92 ? -27.015 -3.986 37.883 1.00 48.69 92 ASN A C 1
ATOM 689 O O . ASN A 1 92 ? -27.587 -4.384 38.919 1.00 48.69 92 ASN A O 1
#

Sequence (92 aa):
IIFFALPAAGNPGYFVVLGVFLVSFSVAQISHAPGGLGVFEVVFLAGLSHMDPVGVLAALLVFRLFYLIIPLVIALGVVLYFEHSQLGRSGN

Secondary structure (DSSP, 8-state):
-HHHHS-STT---HHHHHHHHHHHHHHHHHTT-GGGTTHHHHHHHHHTTTS-HHHHHHHHHHHHIIIIIHHHHHHHHHHHHHHHHHHTTTT-

Foldseek 3Di:
DLLVQADPPLRPDDVLLVVLQVVLVVQLVVVVPDVSPPSSLVSSCVSSVVDDSVSNVRSVVVVCCVPPVVVVVVVVVVVVVVVVVVVVVVVD

Mean predicted aligned error: 4.68 Å